Protein AF-A0A0B1RYS9-F1 (afdb_monomer)

Secondary structure (DSSP, 8-state):
--------------TT-GGGGGGGGPPBPTTSSSB-HHHHHHHHHHTTTTT-HHHHHHHHHHTT-HHHHT-TTTS-HHHHHHHHHHHTTSHHHHHHHHHHHS-GGGGB-TTT-PBPHHH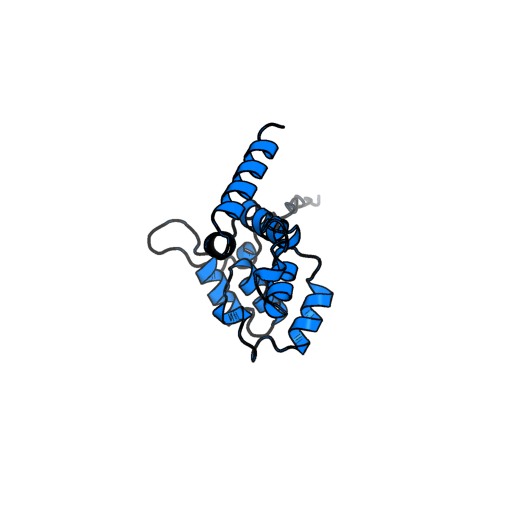HHHHHHHHHHT-HHHHHHHHHHS-HHHHHHHHHHHHHHHT-

Mean predicted aligned error: 11.25 Å

Solvent-accessible surface area (backbone atoms only — not comparable to full-atom values): 9436 Å² total; per-residue (Å²): 136,84,81,80,74,81,77,75,76,76,69,83,71,62,86,61,51,69,66,67,78,42,67,92,60,62,38,64,40,97,87,47,104,43,72,32,65,63,63,19,49,53,49,40,37,66,59,82,28,59,90,35,66,68,60,33,50,53,51,28,56,52,49,49,36,55,84,62,67,69,29,56,86,82,48,30,74,68,53,47,55,53,43,47,78,75,39,46,90,38,46,55,50,33,42,51,54,50,44,77,74,54,54,79,65,78,39,32,41,90,88,77,59,39,68,32,71,59,48,50,46,25,48,52,49,23,61,76,48,66,27,59,50,33,39,50,58,50,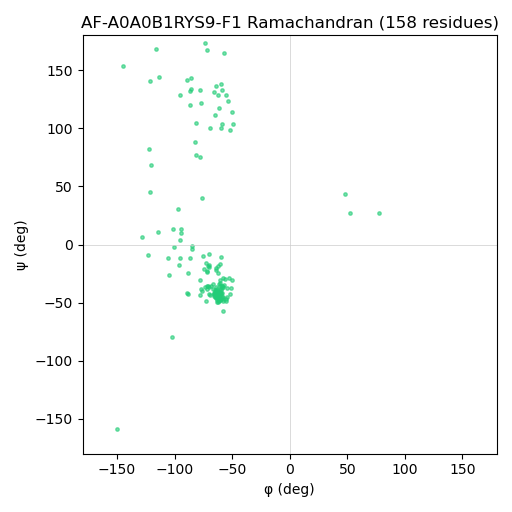56,75,70,49,53,71,72,37,52,52,50,54,54,52,54,50,57,63,62,74,76,110

pLDDT: mean 74.53, std 15.44, range [36.72, 92.31]

Radius of gyration: 18.58 Å; Cα contacts (8 Å, |Δi|>4): 133; chains: 1; bounding box: 45×48×60 Å

Organism: Oesophagostomum dentatum (NCBI:txid61180)

Nearest PDB structures (foldseek):
  6rp4-assembly1_A  TM=2.242E-01  e=7.292E+00  Legionella pneumophila

Sequence (160 aa):
MFVDEPKSKKRVMNRSEHLRTFYEHLLWKSLSTEIDDYASARQLIATDCSNWPQMQFQLACMYAMTDWIEDDIRFDKYRRITFKKRLSDHPVYDFWLTLLESNWEVFFDTETRVPNQKLLQCFQFAIRHGYFQLVEYIWDKIGDNAREYIGKQKLYTELK

Structure (mmCIF, N/CA/C/O backbone):
data_AF-A0A0B1RYS9-F1
#
_entry.id   AF-A0A0B1RYS9-F1
#
loop_
_atom_site.group_PDB
_atom_site.id
_atom_site.type_symbol
_atom_site.label_atom_id
_atom_site.label_alt_id
_atom_site.label_comp_id
_atom_site.label_asym_id
_atom_site.label_entity_id
_atom_site.label_seq_id
_atom_site.pdbx_PDB_ins_code
_atom_site.Cartn_x
_atom_site.Cartn_y
_atom_site.Cartn_z
_atom_site.occupancy
_atom_site.B_iso_or_equiv
_atom_site.auth_seq_id
_atom_site.auth_comp_id
_atom_site.auth_asym_id
_atom_site.auth_atom_id
_atom_site.pdbx_PDB_model_num
ATOM 1 N N . MET A 1 1 ? 4.578 37.933 -39.560 1.00 37.41 1 MET A N 1
ATOM 2 C CA . MET A 1 1 ? 3.400 37.354 -38.883 1.00 37.41 1 MET A CA 1
ATOM 3 C C . MET A 1 1 ? 3.865 36.077 -38.210 1.00 37.41 1 MET A C 1
ATOM 5 O O . MET A 1 1 ? 4.145 35.117 -38.913 1.00 37.41 1 MET A O 1
ATOM 9 N N . PHE A 1 2 ? 4.061 36.105 -36.893 1.00 40.78 2 PHE A N 1
ATOM 10 C CA . PHE A 1 2 ? 4.356 34.903 -36.114 1.00 40.78 2 PHE A CA 1
ATOM 11 C C . PHE A 1 2 ? 3.014 34.282 -35.734 1.00 40.78 2 PHE A C 1
ATOM 13 O O . PHE A 1 2 ? 2.171 34.958 -35.150 1.00 40.78 2 PHE A O 1
ATOM 20 N N . VAL A 1 3 ? 2.779 33.048 -36.169 1.00 46.31 3 VAL A N 1
ATOM 21 C CA . VAL A 1 3 ? 1.598 32.279 -35.778 1.00 46.31 3 VAL A CA 1
ATOM 22 C C . VAL A 1 3 ? 1.918 31.697 -34.407 1.00 46.31 3 VAL A C 1
ATOM 24 O O . VAL A 1 3 ? 2.746 30.797 -34.306 1.00 46.31 3 VAL A O 1
ATOM 27 N N . ASP A 1 4 ? 1.329 32.266 -33.357 1.00 42.22 4 ASP A N 1
ATOM 28 C CA . ASP A 1 4 ? 1.426 31.717 -32.006 1.00 42.22 4 ASP A CA 1
ATOM 29 C C . ASP A 1 4 ? 0.808 30.312 -31.993 1.00 42.22 4 ASP A C 1
ATOM 31 O O . ASP A 1 4 ? -0.384 30.136 -32.263 1.00 42.22 4 ASP A O 1
ATOM 35 N N . GLU A 1 5 ? 1.621 29.299 -31.687 1.00 48.28 5 GLU A N 1
ATOM 36 C CA . GLU A 1 5 ? 1.136 27.937 -31.478 1.00 48.28 5 GLU A CA 1
ATOM 37 C C . GLU A 1 5 ? 0.130 27.912 -30.316 1.00 48.28 5 GLU A C 1
ATOM 39 O O . GLU A 1 5 ? 0.351 28.546 -29.273 1.00 48.28 5 GLU A O 1
ATOM 44 N N . PRO A 1 6 ? -0.988 27.174 -30.442 1.00 45.09 6 PRO A N 1
ATOM 45 C CA . PRO A 1 6 ? -1.965 27.095 -29.375 1.00 45.09 6 PRO A CA 1
ATOM 46 C C . PRO A 1 6 ? -1.318 26.410 -28.173 1.00 45.09 6 PRO A C 1
ATOM 48 O O . PRO A 1 6 ? -1.038 25.212 -28.197 1.00 45.09 6 PRO A O 1
ATOM 51 N N . LYS A 1 7 ? -1.099 27.181 -27.100 1.00 45.44 7 LYS A N 1
ATOM 52 C CA . LYS A 1 7 ? -0.685 26.673 -25.788 1.00 45.44 7 LYS A CA 1
ATOM 53 C C . LYS A 1 7 ? -1.605 25.517 -25.411 1.00 45.44 7 LYS A C 1
ATOM 55 O O . LYS A 1 7 ? -2.756 25.730 -25.024 1.00 45.44 7 LYS A O 1
ATOM 60 N N . SER A 1 8 ? -1.086 24.297 -25.545 1.00 41.00 8 SER A N 1
ATOM 61 C CA . SER A 1 8 ? -1.730 23.082 -25.067 1.00 41.00 8 SER A CA 1
ATOM 62 C C . SER A 1 8 ? -2.126 23.336 -23.618 1.00 41.00 8 SER A C 1
ATOM 64 O O . SER A 1 8 ? -1.287 23.584 -22.746 1.00 41.00 8 SER A O 1
ATOM 66 N N . LYS A 1 9 ? -3.439 23.372 -23.371 1.00 43.59 9 LYS A N 1
ATOM 67 C CA . LYS A 1 9 ? -3.975 23.368 -22.017 1.00 43.59 9 LYS A CA 1
ATOM 68 C C . LYS A 1 9 ? -3.467 22.073 -21.399 1.00 43.59 9 LYS A C 1
ATOM 70 O O . LYS A 1 9 ? -4.031 21.016 -21.676 1.00 43.59 9 LYS A O 1
ATOM 75 N N . LYS A 1 10 ? -2.403 22.152 -20.590 1.00 42.22 10 LYS A N 1
ATOM 76 C CA . LYS A 1 10 ? -2.000 21.076 -19.683 1.00 42.22 10 LYS A CA 1
ATOM 77 C C . LYS A 1 10 ? -3.244 20.726 -18.880 1.00 42.22 10 LYS A C 1
ATOM 79 O O . LYS A 1 10 ? -3.610 21.447 -17.953 1.00 42.22 10 LYS A O 1
ATOM 84 N N . ARG A 1 11 ? -3.942 19.663 -19.289 1.00 44.34 11 ARG A N 1
ATOM 85 C CA . ARG A 1 11 ? -4.975 19.052 -18.464 1.00 44.34 11 ARG A CA 1
ATOM 86 C C . ARG A 1 11 ? -4.288 18.767 -17.141 1.00 44.34 11 ARG A C 1
ATOM 88 O O . ARG A 1 11 ? -3.232 18.138 -17.126 1.00 44.34 11 ARG A O 1
ATOM 95 N N . VAL A 1 12 ? -4.842 19.294 -16.057 1.00 43.25 12 VAL A N 1
ATOM 96 C CA . VAL A 1 12 ? -4.440 18.881 -14.717 1.00 43.25 12 VAL A CA 1
ATOM 97 C C . VAL A 1 12 ? -4.711 17.381 -14.680 1.00 43.25 12 VAL A C 1
ATOM 99 O O . VAL A 1 12 ? -5.864 16.959 -14.727 1.00 43.25 12 VAL A O 1
ATOM 102 N N . MET A 1 13 ? -3.640 16.595 -14.778 1.00 42.69 13 MET A N 1
ATOM 103 C CA . MET A 1 13 ? -3.707 15.145 -14.909 1.00 42.69 13 MET A CA 1
ATOM 104 C C . MET A 1 13 ? -4.442 14.582 -13.698 1.00 42.69 13 MET A C 1
ATOM 106 O O . MET A 1 13 ? -4.147 14.956 -12.558 1.00 42.69 13 MET A O 1
ATOM 110 N N . ASN A 1 14 ? -5.397 13.684 -13.933 1.00 45.28 14 ASN A N 1
ATOM 111 C CA . ASN A 1 14 ? -5.998 12.937 -12.840 1.00 45.28 14 ASN A CA 1
ATOM 112 C C . ASN A 1 14 ? -4.892 12.101 -12.184 1.00 45.28 14 ASN A C 1
ATOM 114 O O . ASN A 1 14 ? -4.167 11.385 -12.868 1.00 45.28 14 ASN A O 1
ATOM 118 N N . ARG A 1 15 ? -4.752 12.187 -10.855 1.00 47.56 15 ARG A N 1
ATOM 119 C CA . ARG A 1 15 ? -3.721 11.455 -10.091 1.00 47.56 15 ARG A CA 1
ATOM 120 C C . ARG A 1 15 ? -3.815 9.926 -10.236 1.00 47.56 15 ARG A C 1
ATOM 122 O O . ARG A 1 15 ? -2.897 9.237 -9.840 1.00 47.56 15 ARG A O 1
ATOM 129 N N . SER A 1 16 ? -4.884 9.388 -10.821 1.00 47.00 16 SER A N 1
ATOM 130 C CA . SER A 1 16 ? -4.988 7.968 -11.187 1.00 47.00 16 SER A CA 1
ATOM 131 C C . SER A 1 16 ? -4.176 7.587 -12.435 1.00 47.00 16 SER A C 1
ATOM 133 O O . SER A 1 16 ? -4.016 6.411 -12.725 1.00 47.00 16 SER A O 1
ATOM 135 N N . GLU A 1 17 ? -3.628 8.549 -13.181 1.00 53.50 17 GLU A N 1
ATOM 136 C CA . GLU A 1 17 ? -2.977 8.314 -14.477 1.00 53.50 17 GLU A CA 1
ATOM 137 C C . GLU A 1 17 ? -1.443 8.202 -14.386 1.00 53.50 17 GLU A C 1
ATOM 139 O O . GLU A 1 17 ? -0.733 8.548 -15.328 1.00 53.50 17 GLU A O 1
ATOM 144 N N . HIS A 1 18 ? -0.896 7.716 -13.266 1.00 56.59 18 HIS A N 1
ATOM 145 C CA . HIS A 1 18 ? 0.560 7.580 -13.095 1.00 56.59 18 HIS A CA 1
ATOM 146 C C . HIS A 1 18 ? 1.203 6.667 -14.157 1.00 56.59 18 HIS A C 1
ATOM 148 O O . HIS A 1 18 ? 2.282 6.987 -14.662 1.00 56.59 18 HIS A O 1
ATOM 154 N N . LEU A 1 19 ? 0.504 5.605 -14.573 1.00 55.59 19 LEU A N 1
ATOM 155 C CA . LEU A 1 19 ? 0.948 4.689 -15.628 1.00 55.59 19 LEU A CA 1
ATOM 156 C C . LEU A 1 19 ? 0.903 5.295 -17.039 1.00 55.59 19 LEU A C 1
ATOM 158 O O . LEU A 1 19 ? 1.683 4.896 -17.898 1.00 55.59 19 LEU A O 1
ATOM 162 N N . ARG A 1 20 ? 0.078 6.323 -17.286 1.00 57.22 20 ARG A N 1
ATOM 163 C CA . ARG A 1 20 ? 0.033 7.014 -18.592 1.00 57.22 20 ARG A CA 1
ATOM 164 C C . ARG A 1 20 ? 1.279 7.853 -18.877 1.00 57.22 20 ARG A C 1
ATOM 166 O O . ARG A 1 20 ? 1.451 8.326 -19.992 1.00 57.22 20 ARG A O 1
ATOM 173 N N . THR A 1 21 ? 2.171 8.024 -17.905 1.00 57.88 21 THR A N 1
ATOM 174 C CA . THR A 1 21 ? 3.507 8.587 -18.165 1.00 57.88 21 THR A CA 1
ATOM 175 C C . THR A 1 21 ? 4.390 7.602 -18.947 1.00 57.88 21 THR A C 1
ATOM 177 O O . THR A 1 21 ? 5.350 8.023 -19.581 1.00 57.88 21 THR A O 1
ATOM 180 N N . PHE A 1 22 ? 4.038 6.311 -18.953 1.00 59.06 22 PHE A N 1
ATOM 181 C CA . PHE A 1 22 ? 4.806 5.223 -19.557 1.00 59.06 22 PHE A CA 1
ATOM 182 C C . PHE A 1 22 ? 4.004 4.480 -20.635 1.00 59.06 22 PHE A C 1
ATOM 184 O O . PHE A 1 22 ? 3.995 3.252 -20.657 1.00 59.06 22 PHE A O 1
ATOM 191 N N . TYR A 1 23 ? 3.317 5.205 -21.528 1.00 59.66 23 TYR A N 1
ATOM 192 C CA . TYR A 1 23 ? 2.484 4.601 -22.585 1.00 59.66 23 TYR A CA 1
ATOM 193 C C . TYR A 1 23 ? 3.196 3.510 -23.404 1.00 59.66 23 TYR A C 1
ATOM 195 O O . TYR A 1 23 ? 2.541 2.572 -23.846 1.00 59.66 23 TYR A O 1
ATOM 203 N N . GLU A 1 24 ? 4.516 3.610 -23.577 1.00 57.19 24 GLU A N 1
ATOM 204 C CA . GLU A 1 24 ? 5.332 2.648 -24.331 1.00 57.19 24 GLU A CA 1
ATOM 205 C C . GLU A 1 24 ? 5.492 1.285 -23.631 1.00 57.19 24 GLU A C 1
ATOM 207 O O . GLU A 1 24 ? 5.803 0.294 -24.286 1.00 57.19 24 GLU A O 1
ATOM 212 N N . HIS A 1 25 ? 5.223 1.213 -22.324 1.00 59.75 25 HIS A N 1
ATOM 213 C CA . HIS A 1 25 ? 5.414 0.019 -21.491 1.00 59.75 25 HIS A CA 1
ATOM 214 C C . HIS A 1 25 ? 4.098 -0.565 -20.956 1.00 59.75 25 HIS A C 1
ATOM 216 O O . HIS A 1 25 ? 4.113 -1.422 -20.071 1.00 59.75 25 HIS A O 1
ATOM 222 N N . LEU A 1 26 ? 2.953 -0.095 -21.463 1.00 63.91 26 LEU A N 1
ATOM 223 C CA . LEU A 1 26 ? 1.644 -0.598 -21.052 1.00 63.91 26 LEU A CA 1
ATOM 224 C C . LEU A 1 26 ? 1.362 -1.948 -21.711 1.00 63.91 26 LEU A C 1
ATOM 226 O O . LEU A 1 26 ? 1.334 -2.076 -22.937 1.00 63.91 26 LEU A O 1
ATOM 230 N N . LEU A 1 27 ? 1.127 -2.953 -20.875 1.00 64.88 27 LEU A N 1
ATOM 231 C CA . LEU A 1 27 ? 0.725 -4.285 -21.290 1.00 64.88 27 LEU A CA 1
ATOM 232 C C . LEU A 1 27 ? -0.791 -4.345 -21.443 1.00 64.88 27 LEU A C 1
ATOM 234 O O . LEU A 1 27 ? -1.544 -3.921 -20.569 1.00 64.88 27 LEU A O 1
ATOM 238 N N . TRP A 1 28 ? -1.242 -4.902 -22.560 1.00 63.84 28 TRP A N 1
ATOM 239 C CA . TRP A 1 28 ? -2.654 -5.161 -22.813 1.00 63.84 28 TRP A CA 1
ATOM 240 C C . TRP A 1 28 ? -3.032 -6.539 -22.285 1.00 63.84 28 TRP A C 1
ATOM 242 O O . TRP A 1 28 ? -2.264 -7.496 -22.431 1.00 63.84 28 TRP A O 1
ATOM 252 N N . LYS A 1 29 ? -4.230 -6.665 -21.713 1.00 66.38 29 LYS A N 1
ATOM 253 C CA . LYS A 1 29 ? -4.785 -7.981 -21.392 1.00 66.38 29 LYS A CA 1
ATOM 254 C C . LYS A 1 29 ? -5.006 -8.757 -22.692 1.00 66.38 29 LYS A C 1
ATOM 256 O O . LYS A 1 29 ? -5.529 -8.235 -23.670 1.00 66.38 29 LYS A O 1
ATOM 261 N N . SER A 1 30 ? -4.645 -10.036 -22.697 1.00 56.84 30 SER A N 1
ATOM 262 C CA . SER A 1 30 ? -4.658 -10.888 -23.896 1.00 56.84 30 SER A CA 1
ATOM 263 C C . SER A 1 30 ? -6.041 -11.091 -24.532 1.00 56.84 30 SER A C 1
ATOM 265 O O . SER A 1 30 ? -6.120 -11.488 -25.691 1.00 56.84 30 SER A O 1
ATOM 267 N N . LEU A 1 31 ? -7.125 -10.826 -23.794 1.00 62.31 31 LEU A N 1
ATOM 268 C CA . LEU A 1 31 ? -8.510 -11.086 -24.208 1.00 62.31 31 LEU A CA 1
ATOM 269 C C . LEU A 1 31 ? -9.439 -9.869 -24.071 1.00 62.31 31 LEU A C 1
ATOM 271 O O . LEU A 1 31 ? -10.646 -10.001 -24.268 1.00 62.31 31 LEU A O 1
ATOM 275 N N . SER A 1 32 ? -8.915 -8.687 -23.740 1.00 57.12 32 SER A N 1
ATOM 276 C CA . SER A 1 32 ? -9.721 -7.469 -23.641 1.00 57.12 32 SER A CA 1
ATOM 277 C C . SER A 1 32 ? -8.945 -6.241 -24.104 1.00 57.12 32 SER A C 1
ATOM 279 O O . SER A 1 32 ? -7.724 -6.174 -24.009 1.00 57.12 32 SER A O 1
ATOM 281 N N . THR A 1 33 ? -9.660 -5.222 -24.581 1.00 60.28 33 THR A N 1
ATOM 282 C CA . THR A 1 33 ? -9.103 -3.884 -24.844 1.00 60.28 33 THR A CA 1
ATOM 283 C C . THR A 1 33 ? -8.903 -3.106 -23.539 1.00 60.28 33 THR A C 1
ATOM 285 O O . THR A 1 33 ? -9.219 -1.920 -23.457 1.00 60.28 33 THR A O 1
ATOM 288 N N . GLU A 1 34 ? -8.445 -3.788 -22.492 1.00 66.19 34 GLU A N 1
ATOM 289 C CA . GLU A 1 34 ? -8.102 -3.200 -21.205 1.00 66.19 34 GLU A CA 1
ATOM 290 C C . GLU A 1 34 ? -6.600 -3.321 -20.981 1.00 66.19 34 GLU A C 1
ATOM 292 O O . GLU A 1 34 ? -5.964 -4.311 -21.353 1.00 66.19 34 GLU A O 1
ATOM 297 N N . ILE A 1 35 ? -6.043 -2.302 -20.342 1.00 68.25 35 ILE A N 1
ATOM 298 C CA . ILE A 1 35 ? -4.649 -2.292 -19.925 1.00 68.25 35 ILE A CA 1
ATOM 299 C C . ILE A 1 35 ? -4.544 -3.144 -18.660 1.00 68.25 35 ILE A C 1
ATOM 301 O O . ILE A 1 35 ? -5.362 -3.033 -17.744 1.00 68.25 35 ILE A O 1
ATOM 305 N N . ASP A 1 36 ? -3.556 -4.029 -18.618 1.00 73.38 36 ASP A N 1
ATOM 306 C CA . ASP A 1 36 ? -3.190 -4.731 -17.398 1.00 73.38 36 ASP A CA 1
ATOM 307 C C . ASP A 1 36 ? -2.285 -3.819 -16.569 1.00 73.38 36 ASP A C 1
ATOM 309 O O . ASP A 1 36 ? -1.057 -3.825 -16.702 1.00 73.38 36 ASP A O 1
ATOM 313 N N . ASP A 1 37 ? -2.907 -2.988 -15.736 1.00 73.06 37 ASP A N 1
ATOM 314 C CA . ASP A 1 37 ? -2.193 -2.021 -14.904 1.00 73.06 37 ASP A CA 1
ATOM 315 C C . ASP A 1 37 ? -1.212 -2.701 -13.932 1.00 73.06 37 ASP A C 1
ATOM 317 O O . ASP A 1 37 ? -0.133 -2.170 -13.668 1.00 73.06 37 ASP A O 1
ATOM 321 N N . TYR A 1 38 ? -1.538 -3.903 -13.442 1.00 75.56 38 TYR A N 1
ATOM 322 C CA . TYR A 1 38 ? -0.681 -4.651 -12.522 1.00 75.56 38 TYR A CA 1
ATOM 323 C C . TYR A 1 38 ? 0.548 -5.217 -13.235 1.00 75.56 38 TYR A C 1
ATOM 325 O O . TYR A 1 38 ? 1.676 -5.030 -12.766 1.00 75.56 38 TYR A O 1
ATOM 333 N N . ALA A 1 39 ? 0.357 -5.876 -14.382 1.00 76.88 39 ALA A N 1
ATOM 334 C CA . ALA A 1 39 ? 1.468 -6.406 -15.167 1.00 76.88 39 ALA A CA 1
ATOM 335 C C . ALA A 1 39 ? 2.369 -5.274 -15.686 1.00 76.88 39 ALA A C 1
ATOM 337 O O . ALA A 1 39 ? 3.596 -5.380 -15.607 1.00 76.88 39 ALA A O 1
ATOM 338 N N . SER A 1 40 ? 1.768 -4.163 -16.124 1.00 78.50 40 SER A N 1
ATOM 339 C CA . SER A 1 40 ? 2.489 -2.961 -16.559 1.00 78.50 40 SER A CA 1
ATOM 340 C C . SER A 1 40 ? 3.319 -2.369 -15.421 1.00 78.50 40 SER A C 1
ATOM 342 O O . SER A 1 40 ? 4.516 -2.129 -15.580 1.00 78.50 40 SER A O 1
ATOM 344 N N . ALA A 1 41 ? 2.726 -2.192 -14.235 1.00 79.62 41 ALA A N 1
ATOM 345 C CA . ALA A 1 41 ? 3.449 -1.709 -13.063 1.00 79.62 41 ALA A CA 1
ATOM 346 C C . ALA A 1 41 ? 4.599 -2.650 -12.680 1.00 79.62 41 ALA A C 1
ATOM 348 O O . ALA A 1 41 ? 5.701 -2.189 -12.391 1.00 79.62 41 ALA A O 1
ATOM 349 N N . ARG A 1 42 ? 4.389 -3.970 -12.739 1.00 82.12 42 ARG A N 1
ATOM 350 C CA . ARG A 1 42 ? 5.422 -4.960 -12.408 1.00 82.12 42 ARG A CA 1
ATOM 351 C C . ARG A 1 42 ? 6.592 -4.900 -13.390 1.00 82.12 42 ARG A C 1
ATOM 353 O O . ARG A 1 42 ? 7.746 -4.952 -12.961 1.00 82.12 42 ARG A O 1
ATOM 360 N N . GLN A 1 43 ? 6.311 -4.752 -14.684 1.00 81.75 43 GLN A N 1
ATOM 361 C CA . GLN A 1 43 ? 7.342 -4.573 -15.705 1.00 81.75 43 GLN A CA 1
ATOM 362 C C . GLN A 1 43 ? 8.113 -3.266 -15.494 1.00 81.75 43 GLN A C 1
ATOM 364 O O . GLN A 1 43 ? 9.343 -3.289 -15.502 1.00 81.75 43 GLN A O 1
ATOM 369 N N . LEU A 1 44 ? 7.420 -2.153 -15.238 1.00 80.12 44 LEU A N 1
ATOM 370 C CA . LEU A 1 44 ? 8.039 -0.846 -14.990 1.00 80.12 44 LEU A CA 1
ATOM 371 C C . LEU A 1 44 ? 8.947 -0.846 -13.761 1.00 80.12 44 LEU A C 1
ATOM 373 O O . LEU A 1 44 ? 10.052 -0.306 -13.803 1.00 80.12 44 LEU A O 1
ATOM 377 N N . ILE A 1 45 ? 8.513 -1.485 -12.674 1.00 80.62 45 ILE A N 1
ATOM 378 C CA . ILE A 1 45 ? 9.323 -1.644 -11.462 1.00 80.62 45 ILE A CA 1
ATOM 379 C C . ILE A 1 45 ? 10.623 -2.409 -11.776 1.00 80.62 45 ILE A C 1
ATOM 381 O O . ILE A 1 45 ? 11.691 -2.040 -11.274 1.00 80.62 45 ILE A O 1
ATOM 385 N N . ALA A 1 46 ? 10.535 -3.459 -12.599 1.00 77.69 46 ALA A N 1
ATOM 386 C CA . ALA A 1 46 ? 11.656 -4.335 -12.932 1.00 77.69 46 ALA A CA 1
ATOM 387 C C . ALA A 1 46 ? 12.628 -3.746 -13.972 1.00 77.69 46 ALA A C 1
ATOM 389 O O . ALA A 1 46 ? 13.816 -4.057 -13.926 1.00 77.69 46 ALA A O 1
ATOM 390 N N . THR A 1 47 ? 12.140 -2.916 -14.894 1.00 78.31 47 THR A N 1
ATOM 391 C CA . THR A 1 47 ? 12.918 -2.369 -16.018 1.00 78.31 47 THR A CA 1
ATOM 392 C C . THR A 1 47 ? 13.330 -0.921 -15.744 1.00 78.31 47 THR A C 1
ATOM 394 O O . THR A 1 47 ? 14.446 -0.668 -15.279 1.00 78.31 47 THR A O 1
ATOM 397 N N . ASP A 1 48 ? 12.406 0.015 -15.945 1.00 72.62 48 ASP A N 1
ATOM 398 C CA . ASP A 1 48 ? 12.655 1.460 -15.926 1.00 72.62 48 ASP A CA 1
ATOM 399 C C . ASP A 1 48 ? 12.964 2.009 -14.531 1.00 72.62 48 ASP A C 1
ATOM 401 O O . ASP A 1 48 ? 13.806 2.890 -14.359 1.00 72.62 48 ASP A O 1
ATOM 405 N N . CYS A 1 49 ? 12.301 1.476 -13.505 1.00 71.56 49 CYS A N 1
ATOM 406 C CA . CYS A 1 49 ? 12.451 1.947 -12.130 1.00 71.56 49 CYS A CA 1
ATOM 407 C C . CYS A 1 49 ? 13.494 1.149 -11.336 1.00 71.56 49 CYS A C 1
ATOM 409 O O . CYS A 1 49 ? 13.597 1.344 -10.126 1.00 71.56 49 CYS A O 1
ATOM 411 N N . SER A 1 50 ? 14.280 0.280 -11.985 1.00 74.12 50 SER A N 1
ATOM 412 C CA . SER A 1 50 ? 15.292 -0.580 -11.343 1.00 74.12 50 SER A CA 1
ATOM 413 C C . SER A 1 50 ? 16.248 0.192 -10.421 1.00 74.12 50 SER A C 1
ATOM 415 O O . SER A 1 50 ? 16.563 -0.272 -9.325 1.00 74.12 50 SER A O 1
ATOM 417 N N . ASN A 1 51 ? 16.623 1.412 -10.818 1.00 78.56 51 ASN A N 1
ATOM 418 C CA . ASN A 1 51 ? 17.529 2.296 -10.079 1.00 78.56 51 ASN A CA 1
ATOM 419 C C . ASN A 1 51 ? 16.819 3.331 -9.185 1.00 78.56 51 ASN A C 1
ATOM 421 O O . ASN A 1 51 ? 17.489 4.165 -8.572 1.00 78.56 51 ASN A O 1
ATOM 425 N N . TRP A 1 52 ? 15.483 3.305 -9.087 1.00 83.00 52 TRP A N 1
ATOM 426 C CA . TRP A 1 52 ? 14.705 4.281 -8.315 1.00 83.00 52 TRP A CA 1
ATOM 427 C C . TRP A 1 52 ? 13.835 3.614 -7.233 1.00 83.00 52 TRP A C 1
ATOM 429 O O . TRP A 1 52 ? 12.621 3.466 -7.400 1.00 83.00 52 TRP A O 1
ATOM 439 N N . PRO A 1 53 ? 14.414 3.295 -6.056 1.00 81.31 53 PRO A N 1
ATOM 440 C CA . PRO A 1 53 ? 13.723 2.563 -4.990 1.00 81.31 53 PRO A CA 1
ATOM 441 C C . PRO A 1 53 ? 12.429 3.221 -4.499 1.00 81.31 53 PRO A C 1
ATOM 443 O O . PRO A 1 53 ? 11.471 2.538 -4.157 1.00 81.31 53 PRO A O 1
ATOM 446 N N . GLN A 1 54 ? 12.376 4.556 -4.473 1.00 84.25 54 GLN A N 1
ATOM 447 C CA . GLN A 1 54 ? 11.170 5.279 -4.067 1.00 84.25 54 GLN A CA 1
ATOM 448 C C . GLN A 1 54 ? 10.007 5.021 -5.033 1.00 84.25 54 GLN A C 1
ATOM 450 O O . GLN A 1 54 ? 8.895 4.763 -4.586 1.00 84.25 54 GLN A O 1
ATOM 455 N N . MET A 1 55 ? 10.258 5.055 -6.343 1.00 83.00 55 MET A N 1
ATOM 456 C CA . MET A 1 55 ? 9.216 4.834 -7.344 1.00 83.00 55 MET A CA 1
ATOM 457 C C . MET A 1 55 ? 8.763 3.371 -7.374 1.00 83.00 55 MET A C 1
ATOM 459 O O . MET A 1 55 ? 7.568 3.108 -7.490 1.00 83.00 55 MET A O 1
ATOM 463 N N . GLN A 1 56 ? 9.694 2.433 -7.160 1.00 85.50 56 GLN A N 1
ATOM 464 C CA . GLN A 1 56 ? 9.370 1.017 -6.964 1.00 85.50 56 GLN A CA 1
ATOM 465 C C . GLN A 1 56 ? 8.418 0.819 -5.783 1.00 85.50 56 GLN A C 1
ATOM 467 O O . GLN A 1 56 ? 7.393 0.162 -5.932 1.00 85.50 56 GLN A O 1
ATOM 472 N N . PHE A 1 57 ? 8.724 1.432 -4.635 1.00 86.31 57 PHE A N 1
ATOM 473 C CA . PHE A 1 57 ? 7.875 1.358 -3.448 1.00 86.31 57 PHE A CA 1
ATOM 474 C C . PHE A 1 57 ? 6.487 1.949 -3.709 1.00 86.31 57 PHE A C 1
ATOM 476 O O . PHE A 1 57 ? 5.476 1.326 -3.404 1.00 86.31 57 PHE A O 1
ATOM 483 N N . GLN A 1 58 ? 6.425 3.130 -4.327 1.00 87.44 58 GLN A N 1
ATOM 484 C CA . GLN A 1 58 ? 5.162 3.803 -4.623 1.00 87.44 58 GLN A CA 1
ATOM 485 C C . GLN A 1 58 ? 4.259 2.969 -5.541 1.00 87.44 58 GLN A C 1
ATOM 487 O O . GLN A 1 58 ? 3.079 2.796 -5.238 1.00 87.44 58 GLN A O 1
ATOM 492 N N . LEU A 1 59 ? 4.807 2.416 -6.626 1.00 85.56 59 LEU A N 1
ATOM 493 C CA . LEU A 1 59 ? 4.056 1.550 -7.538 1.00 85.56 59 LEU A CA 1
ATOM 494 C C . LEU A 1 59 ? 3.635 0.248 -6.851 1.00 85.56 59 LEU A C 1
ATOM 496 O O . LEU A 1 59 ? 2.471 -0.137 -6.949 1.00 85.56 59 LEU A O 1
ATOM 500 N N . ALA A 1 60 ? 4.539 -0.385 -6.099 1.00 88.06 60 ALA A N 1
ATOM 501 C CA . ALA A 1 60 ? 4.223 -1.600 -5.359 1.00 88.06 60 ALA A CA 1
ATOM 502 C C . ALA A 1 60 ? 3.055 -1.370 -4.384 1.00 88.06 60 ALA A C 1
ATOM 504 O O . ALA A 1 60 ? 2.103 -2.147 -4.381 1.00 88.06 60 ALA A O 1
ATOM 505 N N . CYS A 1 61 ? 3.069 -0.262 -3.637 1.00 89.25 61 CYS A N 1
ATOM 506 C CA . CYS A 1 61 ? 1.995 0.131 -2.724 1.00 89.25 61 CYS A CA 1
ATOM 507 C C . CYS A 1 61 ? 0.647 0.370 -3.423 1.00 89.25 61 CYS A C 1
ATOM 509 O O . CYS A 1 61 ? -0.389 -0.065 -2.921 1.00 89.25 61 CYS A O 1
ATOM 511 N N . MET A 1 62 ? 0.637 1.063 -4.564 1.00 86.94 62 MET A N 1
ATOM 512 C CA . MET A 1 62 ? -0.603 1.367 -5.294 1.00 86.94 62 MET A CA 1
ATOM 513 C C . MET A 1 62 ? -1.269 0.110 -5.863 1.00 86.94 62 MET A C 1
ATOM 515 O O . MET A 1 62 ? -2.493 0.026 -5.886 1.00 86.94 62 MET A O 1
ATOM 519 N N . TYR A 1 63 ? -0.470 -0.874 -6.278 1.00 86.88 63 TYR A N 1
ATOM 520 C CA . TYR A 1 63 ? -0.944 -2.133 -6.861 1.00 86.88 63 TYR A CA 1
ATOM 521 C C . TYR A 1 63 ? -0.918 -3.314 -5.882 1.00 86.88 63 TYR A C 1
ATOM 523 O O . TYR A 1 63 ? -1.041 -4.459 -6.310 1.00 86.88 63 TYR A O 1
ATOM 531 N N . ALA A 1 64 ? -0.748 -3.041 -4.584 1.00 87.88 64 ALA A N 1
ATOM 532 C CA . ALA A 1 64 ? -0.706 -4.037 -3.512 1.00 87.88 64 ALA A CA 1
ATOM 533 C C . ALA A 1 64 ? 0.224 -5.235 -3.791 1.00 87.88 64 ALA A C 1
ATOM 535 O O . ALA A 1 64 ? -0.114 -6.387 -3.528 1.00 87.88 64 ALA A O 1
ATOM 536 N N . MET A 1 65 ? 1.420 -4.969 -4.321 1.00 87.12 65 MET A N 1
ATOM 537 C CA . MET A 1 65 ? 2.431 -5.994 -4.596 1.00 87.12 65 MET A CA 1
ATOM 538 C C . MET A 1 65 ? 3.155 -6.403 -3.305 1.00 87.12 65 MET A C 1
ATOM 540 O O . MET A 1 65 ? 4.297 -6.004 -3.081 1.00 87.12 65 MET A O 1
ATOM 544 N N . THR A 1 66 ? 2.496 -7.190 -2.454 1.00 85.44 66 THR A N 1
ATOM 545 C CA . THR A 1 66 ? 3.018 -7.625 -1.142 1.00 85.44 66 THR A CA 1
ATOM 546 C C . THR A 1 66 ? 4.408 -8.245 -1.233 1.00 85.44 66 THR A C 1
ATOM 548 O O . THR A 1 66 ? 5.287 -7.846 -0.477 1.00 85.44 66 THR A O 1
ATOM 551 N N . ASP A 1 67 ? 4.647 -9.098 -2.235 1.00 84.50 67 ASP A N 1
ATOM 552 C CA . ASP A 1 67 ? 5.945 -9.753 -2.469 1.00 84.50 67 ASP A CA 1
ATOM 553 C C . ASP A 1 67 ? 7.104 -8.756 -2.628 1.00 84.50 67 ASP A C 1
ATOM 555 O O . ASP A 1 67 ? 8.252 -9.067 -2.328 1.00 84.50 67 ASP A O 1
ATOM 559 N N . TRP A 1 68 ? 6.811 -7.553 -3.131 1.00 83.75 68 TRP A N 1
ATOM 560 C CA . TRP A 1 68 ? 7.790 -6.480 -3.277 1.00 83.75 68 TRP A CA 1
ATOM 561 C C . TRP A 1 68 ? 7.872 -5.607 -2.032 1.00 83.75 68 TRP A C 1
ATOM 563 O O . TRP A 1 68 ? 8.967 -5.212 -1.643 1.00 83.75 68 TRP A O 1
ATOM 573 N N . ILE A 1 69 ? 6.729 -5.272 -1.430 1.00 85.25 69 ILE A N 1
ATOM 574 C CA . ILE A 1 69 ? 6.639 -4.359 -0.281 1.00 85.25 69 ILE A CA 1
ATOM 575 C C . ILE A 1 69 ? 7.294 -4.974 0.966 1.00 85.25 69 ILE A C 1
ATOM 577 O O . ILE A 1 69 ? 7.956 -4.261 1.722 1.00 85.25 69 ILE A O 1
ATOM 581 N N . GLU A 1 70 ? 7.132 -6.284 1.160 1.00 83.50 70 GLU A N 1
ATOM 582 C CA . GLU A 1 70 ? 7.638 -7.037 2.316 1.00 83.50 70 GLU A CA 1
ATOM 583 C C . GLU A 1 70 ? 9.100 -7.495 2.151 1.00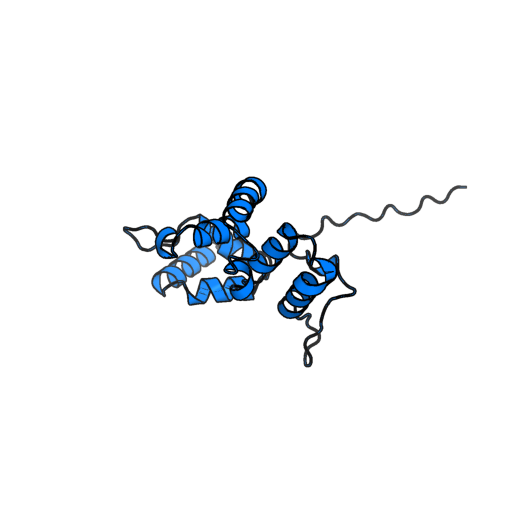 83.50 70 GLU A C 1
ATOM 585 O O . GLU A 1 70 ? 9.687 -8.034 3.086 1.00 83.50 70 GLU A O 1
ATOM 590 N N . ASP A 1 71 ? 9.726 -7.249 0.994 1.00 84.12 71 ASP A N 1
ATOM 591 C CA . ASP A 1 71 ? 11.131 -7.588 0.751 1.00 84.12 71 ASP A CA 1
ATOM 592 C C . ASP A 1 71 ? 12.061 -6.683 1.585 1.00 84.12 71 ASP A C 1
ATOM 594 O O . ASP A 1 71 ? 12.355 -5.533 1.233 1.00 84.12 71 ASP A O 1
ATOM 598 N N . ASP A 1 72 ? 12.546 -7.221 2.706 1.00 77.56 72 ASP A N 1
ATOM 599 C CA . ASP A 1 72 ? 13.466 -6.550 3.632 1.00 77.56 72 ASP A CA 1
ATOM 600 C C . ASP A 1 72 ? 14.834 -6.221 3.006 1.00 77.56 72 ASP A C 1
ATOM 602 O O . ASP A 1 72 ? 15.522 -5.311 3.480 1.00 77.56 72 ASP A O 1
ATOM 606 N N . ILE A 1 73 ? 15.235 -6.910 1.928 1.00 78.81 73 ILE A N 1
ATOM 607 C CA . ILE A 1 73 ? 16.485 -6.626 1.206 1.00 78.81 73 ILE A CA 1
ATOM 608 C C . ILE A 1 73 ? 16.305 -5.370 0.345 1.00 78.81 73 ILE A C 1
ATOM 610 O O . ILE A 1 73 ? 17.199 -4.519 0.267 1.00 78.81 73 ILE A O 1
ATOM 614 N N . ARG A 1 74 ? 15.141 -5.218 -0.298 1.00 76.50 74 ARG A N 1
ATOM 615 C CA . ARG A 1 74 ? 14.830 -4.049 -1.142 1.00 76.50 74 ARG A CA 1
ATOM 616 C C . ARG A 1 74 ? 14.446 -2.827 -0.322 1.00 76.50 74 ARG A C 1
ATOM 618 O O . ARG A 1 74 ? 14.906 -1.716 -0.619 1.00 76.50 74 ARG A O 1
ATOM 625 N N . PHE A 1 75 ? 13.624 -3.018 0.701 1.00 81.75 75 PHE A N 1
ATOM 626 C CA . PHE A 1 75 ? 13.079 -1.954 1.536 1.00 81.75 75 PHE A CA 1
ATOM 627 C C . PHE A 1 75 ? 13.484 -2.155 2.989 1.00 81.75 75 PHE A C 1
ATOM 629 O O . PHE A 1 75 ? 12.646 -2.411 3.852 1.00 81.75 75 PHE A O 1
ATOM 636 N N . ASP A 1 76 ? 14.782 -1.990 3.248 1.00 82.38 76 ASP A N 1
ATOM 637 C CA 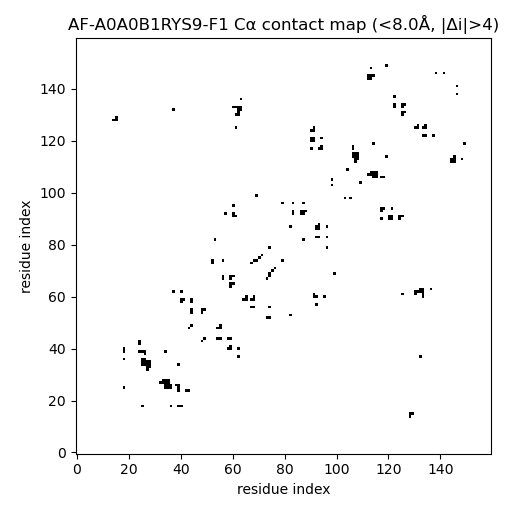. ASP A 1 76 ? 15.339 -2.052 4.594 1.00 82.38 76 ASP A CA 1
ATOM 638 C C . ASP A 1 76 ? 14.693 -1.031 5.553 1.00 82.38 76 ASP A C 1
ATOM 640 O O . ASP A 1 76 ? 14.033 -0.053 5.172 1.00 82.38 76 ASP A O 1
ATOM 644 N N . LYS A 1 77 ? 14.920 -1.238 6.851 1.00 81.75 77 LYS A N 1
ATOM 645 C CA . LYS A 1 77 ? 14.384 -0.376 7.912 1.00 81.75 77 LYS A CA 1
ATOM 646 C C . LYS A 1 77 ? 14.737 1.106 7.710 1.00 81.75 77 LYS A C 1
ATOM 648 O O . LYS A 1 77 ? 13.909 1.976 7.976 1.00 81.75 77 LYS A O 1
ATOM 653 N N . TYR A 1 78 ? 15.941 1.416 7.226 1.00 82.88 78 TYR A N 1
ATOM 654 C CA . TYR A 1 78 ? 16.389 2.797 7.014 1.00 82.88 78 TYR A CA 1
ATOM 655 C C . TYR A 1 78 ? 15.683 3.470 5.828 1.00 82.88 78 TYR A C 1
ATOM 657 O O . TYR A 1 78 ? 15.300 4.647 5.915 1.00 82.88 78 TYR A O 1
ATOM 665 N N . ARG A 1 79 ? 15.440 2.734 4.741 1.00 83.06 79 ARG A N 1
ATOM 666 C CA . ARG A 1 79 ? 14.646 3.185 3.593 1.00 83.06 79 ARG A CA 1
ATOM 667 C C . ARG A 1 79 ? 13.198 3.400 3.996 1.00 83.06 79 ARG A C 1
ATOM 669 O O . ARG A 1 79 ? 12.662 4.453 3.664 1.00 83.06 79 ARG A O 1
ATOM 676 N N . ARG A 1 80 ? 12.599 2.504 4.790 1.00 84.44 80 ARG A N 1
ATOM 677 C CA . ARG A 1 80 ? 11.229 2.679 5.315 1.00 84.44 80 ARG A CA 1
ATOM 678 C C . ARG A 1 80 ? 11.089 3.951 6.152 1.00 84.44 80 ARG A C 1
ATOM 680 O O . ARG A 1 80 ? 10.179 4.736 5.904 1.00 84.44 80 ARG A O 1
ATOM 687 N N . ILE A 1 81 ? 12.033 4.230 7.057 1.00 84.62 81 ILE A N 1
ATOM 688 C CA . ILE A 1 81 ? 12.054 5.488 7.832 1.00 84.62 81 ILE A CA 1
ATOM 689 C C . ILE A 1 81 ? 12.150 6.706 6.899 1.00 84.62 81 ILE A C 1
ATOM 691 O O . ILE A 1 81 ? 11.469 7.715 7.100 1.00 84.62 81 ILE A O 1
ATOM 695 N N . THR A 1 82 ? 12.992 6.621 5.867 1.00 86.19 82 THR A N 1
ATOM 696 C CA . THR A 1 82 ? 13.156 7.697 4.877 1.00 86.19 82 THR A CA 1
ATOM 697 C C . THR A 1 82 ? 11.880 7.921 4.068 1.00 86.19 82 THR A C 1
ATOM 699 O O . THR A 1 82 ? 11.468 9.066 3.871 1.00 86.19 82 THR A O 1
ATOM 702 N N . PHE A 1 83 ? 11.230 6.844 3.631 1.00 87.31 83 PHE A N 1
ATOM 703 C CA . PHE A 1 83 ? 9.961 6.892 2.916 1.00 87.31 83 PHE A CA 1
ATOM 704 C C . PHE A 1 83 ? 8.853 7.437 3.795 1.00 87.31 83 PHE A C 1
ATOM 706 O O . PHE A 1 83 ? 8.131 8.312 3.339 1.00 87.31 83 PHE A O 1
ATOM 713 N N . LYS A 1 84 ? 8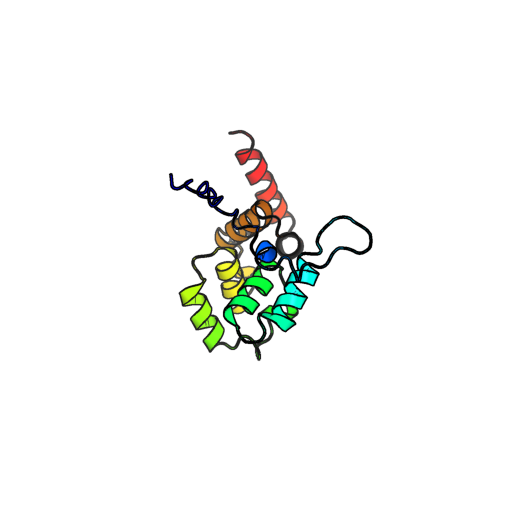.786 7.054 5.069 1.00 85.88 84 LYS A N 1
ATOM 714 C CA . LYS A 1 84 ? 7.833 7.624 6.023 1.00 85.88 84 LYS A CA 1
ATOM 715 C C . LYS A 1 84 ? 7.948 9.136 6.096 1.00 85.88 84 LYS A C 1
ATOM 717 O O . LYS A 1 84 ? 6.960 9.813 5.885 1.00 85.88 84 LYS A O 1
ATOM 722 N N . LYS A 1 85 ? 9.155 9.684 6.234 1.00 85.31 85 LYS A N 1
ATOM 723 C CA . LYS A 1 85 ? 9.350 11.146 6.249 1.00 85.31 85 LYS A CA 1
ATOM 724 C C . LYS A 1 85 ? 8.947 11.861 4.952 1.00 85.31 85 LYS A C 1
ATOM 726 O O . LYS A 1 85 ? 8.708 13.061 4.993 1.00 85.31 85 LYS A O 1
ATOM 731 N N . ARG A 1 86 ? 8.951 11.174 3.805 1.00 84.00 86 ARG A N 1
ATOM 732 C CA . ARG A 1 86 ? 8.727 11.785 2.479 1.00 84.00 86 ARG A CA 1
ATOM 733 C C . ARG A 1 86 ? 7.352 11.502 1.880 1.00 84.00 86 ARG A C 1
ATOM 735 O O . ARG A 1 86 ? 6.912 12.248 1.015 1.00 84.00 86 ARG A O 1
ATOM 742 N N . LEU A 1 87 ? 6.732 10.392 2.266 1.00 84.75 87 LEU A N 1
ATOM 743 C CA . LEU A 1 87 ? 5.559 9.811 1.616 1.00 84.75 87 LEU A CA 1
ATOM 744 C C . LEU A 1 87 ? 4.367 9.648 2.567 1.00 84.75 87 LEU A C 1
ATOM 746 O O . LEU A 1 87 ? 3.279 9.353 2.078 1.00 84.75 87 LEU A O 1
ATOM 750 N N . SER A 1 88 ? 4.529 9.859 3.882 1.00 79.00 88 SER A N 1
ATOM 751 C CA . SER A 1 88 ? 3.444 9.706 4.872 1.00 79.00 88 SER A CA 1
ATOM 752 C C . SER A 1 88 ? 2.247 10.627 4.652 1.00 79.00 88 SER A C 1
ATOM 754 O O . SER A 1 88 ? 1.181 10.380 5.197 1.00 79.00 88 SER A O 1
ATOM 756 N N . ASP A 1 89 ? 2.393 11.687 3.862 1.00 84.75 89 ASP A N 1
ATOM 757 C CA . ASP A 1 89 ? 1.274 12.585 3.560 1.00 84.75 89 ASP A CA 1
ATOM 758 C C . ASP A 1 89 ? 0.259 11.939 2.601 1.00 84.75 89 ASP A C 1
ATOM 760 O O . ASP A 1 89 ? -0.865 12.419 2.448 1.00 84.75 89 ASP A O 1
ATOM 764 N N . HIS A 1 90 ? 0.641 10.847 1.930 1.00 87.69 90 HIS A N 1
ATOM 765 C CA . HIS A 1 90 ? -0.229 10.124 1.016 1.00 87.69 90 HIS A CA 1
ATOM 766 C C . HIS A 1 90 ? -0.918 8.946 1.725 1.00 87.69 90 HIS A C 1
ATOM 768 O O . HIS A 1 90 ? -0.223 8.083 2.270 1.00 87.69 90 HIS A O 1
ATOM 774 N N . PRO A 1 91 ? -2.255 8.812 1.632 1.00 89.38 91 PRO A N 1
ATOM 775 C CA . PRO A 1 91 ? -3.015 7.829 2.412 1.00 89.38 91 PRO A CA 1
ATOM 776 C C . PRO A 1 91 ? -2.599 6.377 2.141 1.00 89.38 91 PRO A C 1
ATOM 778 O O . PRO A 1 91 ? -2.557 5.564 3.056 1.00 89.38 91 PRO A O 1
ATOM 781 N N . VAL A 1 92 ? -2.234 6.051 0.895 1.00 89.81 92 VAL A N 1
ATOM 782 C CA . VAL A 1 92 ? -1.779 4.699 0.525 1.00 89.81 92 VAL A CA 1
ATOM 783 C C . VAL A 1 92 ? -0.401 4.376 1.108 1.00 89.81 92 VAL A C 1
ATOM 785 O O . VAL A 1 92 ? -0.184 3.274 1.601 1.00 89.81 92 VAL A O 1
ATOM 788 N N . TYR A 1 93 ? 0.543 5.320 1.073 1.00 90.19 93 TYR A N 1
ATOM 789 C CA . TYR A 1 93 ? 1.905 5.055 1.546 1.00 90.19 93 TYR A CA 1
ATOM 790 C C . TYR A 1 93 ? 1.957 5.062 3.070 1.00 90.19 93 TYR A C 1
ATOM 792 O O . TYR A 1 93 ? 2.627 4.218 3.655 1.00 90.19 93 TYR A O 1
ATOM 800 N N . ASP A 1 94 ? 1.210 5.959 3.713 1.00 89.31 94 ASP A N 1
ATOM 801 C CA . ASP A 1 94 ? 1.024 5.961 5.162 1.00 89.31 94 ASP A CA 1
ATOM 802 C C . ASP A 1 94 ? 0.404 4.649 5.659 1.00 89.31 94 ASP A C 1
ATOM 804 O O . ASP A 1 94 ? 0.887 4.082 6.639 1.00 89.31 94 ASP A O 1
ATOM 808 N N . PHE A 1 95 ? -0.595 4.115 4.945 1.00 92.31 95 PHE A N 1
ATOM 809 C CA . PHE A 1 95 ? -1.161 2.794 5.221 1.00 92.31 95 PHE A CA 1
ATOM 810 C C . PHE A 1 95 ? -0.095 1.692 5.157 1.00 92.31 95 PHE A C 1
ATOM 812 O O . PHE A 1 95 ? 0.132 1.011 6.155 1.00 92.31 95 PHE A O 1
ATOM 819 N N . TRP A 1 96 ? 0.614 1.547 4.035 1.00 91.25 96 TRP A N 1
ATOM 820 C CA . TRP A 1 96 ? 1.609 0.478 3.887 1.00 91.25 96 TRP A CA 1
ATOM 821 C C . TRP A 1 96 ? 2.783 0.612 4.852 1.00 91.25 96 TRP A C 1
ATOM 823 O O . TRP A 1 96 ? 3.223 -0.382 5.415 1.00 91.25 96 TRP A O 1
ATOM 833 N N . LEU A 1 97 ? 3.280 1.826 5.086 1.00 89.62 97 LEU A N 1
ATOM 834 C CA . LEU A 1 97 ? 4.378 2.054 6.026 1.00 89.62 97 LEU A CA 1
ATOM 835 C C . LEU A 1 97 ? 3.953 1.791 7.473 1.00 89.62 97 LEU A C 1
ATOM 837 O O . LEU A 1 97 ? 4.745 1.251 8.238 1.00 89.62 97 LEU A O 1
ATOM 841 N N . THR A 1 98 ? 2.710 2.120 7.839 1.00 90.00 98 THR A N 1
ATOM 842 C CA . THR A 1 98 ? 2.154 1.759 9.152 1.00 90.00 98 THR A CA 1
ATOM 843 C C . THR A 1 98 ? 2.008 0.241 9.277 1.00 90.00 98 THR A C 1
ATOM 845 O O . THR A 1 98 ? 2.369 -0.322 10.306 1.00 90.00 98 THR A O 1
ATOM 848 N N . LEU A 1 99 ? 1.541 -0.434 8.221 1.00 89.81 99 LEU A N 1
ATOM 849 C CA . LEU A 1 99 ? 1.410 -1.891 8.201 1.00 89.81 99 LEU A CA 1
ATOM 850 C C . LEU A 1 99 ? 2.775 -2.590 8.280 1.00 89.81 99 LEU A C 1
ATOM 852 O O . LEU A 1 99 ? 2.907 -3.566 8.997 1.00 89.81 99 LEU A O 1
ATOM 856 N N . LEU A 1 100 ? 3.805 -2.072 7.610 1.00 87.75 100 LEU A N 1
ATOM 857 C CA . LEU A 1 100 ? 5.164 -2.628 7.648 1.00 87.75 100 LEU A CA 1
ATOM 858 C C . LEU A 1 100 ? 5.881 -2.443 8.993 1.00 87.75 100 LEU A C 1
ATOM 860 O O . LEU A 1 100 ? 6.887 -3.105 9.248 1.00 87.75 100 LEU A O 1
ATOM 864 N N . GLU A 1 101 ? 5.425 -1.508 9.825 1.00 86.50 101 GLU A N 1
ATOM 865 C CA . GLU A 1 101 ? 5.957 -1.273 11.171 1.00 86.50 101 GLU A CA 1
ATOM 866 C C . GLU A 1 101 ? 5.159 -2.008 12.258 1.00 86.50 101 GLU A C 1
ATOM 868 O O . GLU A 1 101 ? 5.568 -2.018 13.420 1.00 86.50 101 GLU A O 1
ATOM 873 N N . SER A 1 102 ? 3.989 -2.555 11.933 1.00 87.75 102 SER A N 1
ATOM 874 C CA . SER A 1 102 ? 3.024 -3.064 12.912 1.00 87.75 102 SER A CA 1
ATOM 875 C C . SER A 1 102 ? 2.199 -4.218 12.331 1.00 87.75 102 SER A C 1
ATOM 877 O O . SER A 1 102 ? 2.625 -4.889 11.403 1.00 87.75 102 SER A O 1
ATOM 879 N N . ASN A 1 103 ? 1.029 -4.492 12.906 1.00 86.00 103 ASN A N 1
ATOM 880 C CA . ASN A 1 103 ? 0.099 -5.505 12.419 1.00 86.00 103 ASN A CA 1
ATOM 881 C C . ASN A 1 103 ? -1.210 -4.853 11.973 1.00 86.00 103 ASN A C 1
ATOM 883 O O . ASN A 1 103 ? -1.507 -3.707 12.315 1.00 86.00 103 ASN A O 1
ATOM 887 N N . TRP A 1 104 ? -2.038 -5.633 11.280 1.00 85.94 104 TRP A N 1
ATOM 888 C CA . TRP A 1 104 ? -3.370 -5.219 10.837 1.00 85.94 104 TRP A CA 1
ATOM 889 C C . TRP A 1 104 ? -4.267 -4.672 11.954 1.00 85.94 104 TRP A C 1
ATOM 891 O O . TRP A 1 104 ? -5.096 -3.808 11.695 1.00 85.94 104 TRP A O 1
ATOM 901 N N . GLU A 1 105 ? -4.074 -5.121 13.195 1.00 84.88 105 GLU A N 1
ATOM 902 C CA . GLU A 1 105 ? -4.842 -4.674 14.363 1.00 84.88 105 GLU A CA 1
ATOM 903 C C . GLU A 1 105 ? -4.760 -3.160 14.600 1.00 84.88 105 GLU A C 1
ATOM 905 O O . GLU A 1 105 ? -5.727 -2.572 15.069 1.00 84.88 105 GLU A O 1
ATOM 910 N N . VAL A 1 106 ? -3.664 -2.500 14.202 1.00 87.94 106 VAL A N 1
ATOM 911 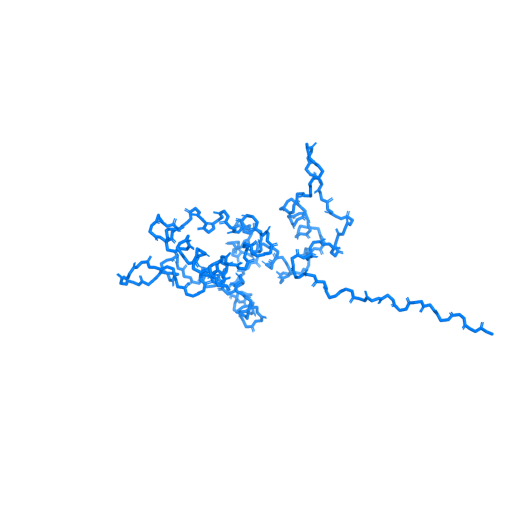C CA . VAL A 1 106 ? -3.497 -1.039 14.348 1.00 87.94 106 VAL A CA 1
ATOM 912 C C . VAL A 1 106 ? -4.510 -0.252 13.510 1.00 87.94 106 VAL A C 1
ATOM 914 O O . VAL A 1 106 ? -4.780 0.917 13.790 1.00 87.94 106 VAL A O 1
ATOM 917 N N . PHE A 1 107 ? -5.096 -0.876 12.486 1.00 88.00 107 PHE A N 1
ATOM 918 C CA . PHE A 1 107 ? -6.114 -0.261 11.639 1.00 88.00 107 PHE A CA 1
ATOM 919 C C . PHE A 1 107 ? -7.535 -0.366 12.184 1.00 88.00 107 PHE A C 1
ATOM 921 O O . PHE A 1 107 ? -8.451 0.171 11.560 1.00 88.00 107 PHE A O 1
ATOM 928 N N . PHE A 1 108 ? -7.725 -1.015 13.329 1.00 86.75 108 PHE A N 1
ATOM 929 C CA . PHE A 1 108 ? -9.030 -1.187 13.945 1.00 86.75 108 PHE A CA 1
ATOM 930 C C . PHE A 1 108 ? -9.041 -0.588 15.344 1.00 86.75 108 PHE A C 1
ATOM 932 O O . PHE A 1 108 ? -8.087 -0.732 16.107 1.00 86.75 108 PHE A O 1
ATOM 939 N N . ASP A 1 109 ? -10.146 0.060 15.695 1.00 81.81 109 ASP A N 1
ATOM 940 C CA . ASP A 1 109 ? -10.359 0.502 17.068 1.00 81.81 109 ASP A CA 1
ATOM 941 C C . ASP A 1 109 ? -10.492 -0.718 17.989 1.00 81.81 109 ASP A C 1
ATOM 943 O O . ASP A 1 109 ? -11.260 -1.647 17.717 1.00 81.81 109 ASP A O 1
ATOM 947 N N . THR A 1 110 ? -9.758 -0.716 19.102 1.00 74.19 110 THR A N 1
ATOM 948 C CA . THR A 1 110 ? -9.696 -1.838 20.053 1.00 74.19 110 THR A CA 1
ATOM 949 C C . THR A 1 110 ? -11.050 -2.178 20.676 1.00 74.19 110 THR A C 1
ATOM 951 O O . THR A 1 110 ? -11.307 -3.343 20.973 1.00 74.19 110 THR A O 1
ATOM 954 N N . GLU A 1 111 ? -11.927 -1.188 20.849 1.00 73.38 111 GLU A N 1
ATOM 955 C CA . GLU A 1 111 ? -13.231 -1.364 21.500 1.00 73.38 111 GLU A CA 1
ATOM 956 C C . GLU A 1 111 ? -14.340 -1.774 20.525 1.00 73.38 111 GLU A C 1
ATOM 958 O O . GLU A 1 111 ? -15.151 -2.647 20.828 1.00 73.38 111 GLU A O 1
ATOM 963 N N . THR A 1 112 ? -14.383 -1.163 19.340 1.00 71.00 112 THR A N 1
ATOM 964 C CA . THR A 1 112 ? -15.503 -1.309 18.395 1.00 71.00 112 THR A CA 1
ATOM 965 C C . THR A 1 112 ? -15.164 -2.191 17.194 1.00 71.00 112 THR A C 1
ATOM 967 O O . THR A 1 112 ? -16.069 -2.579 16.453 1.00 71.00 112 THR A O 1
ATOM 970 N N . ARG A 1 113 ? -13.879 -2.528 16.991 1.00 76.12 113 ARG A N 1
ATOM 971 C CA . ARG A 1 113 ? -13.346 -3.221 15.801 1.00 76.12 113 ARG A CA 1
ATOM 972 C C . ARG A 1 113 ? -13.728 -2.542 14.480 1.00 76.12 113 ARG A C 1
ATOM 974 O O . ARG A 1 113 ? -13.818 -3.192 13.438 1.00 76.12 113 ARG A O 1
ATOM 981 N N . VAL A 1 114 ? -13.966 -1.234 14.523 1.00 82.44 114 VAL A N 1
ATOM 982 C CA . VAL A 1 114 ? -14.287 -0.419 13.350 1.00 82.44 114 VAL A CA 1
ATOM 983 C C . VAL A 1 114 ? -12.983 0.030 12.676 1.00 82.44 114 VAL A C 1
ATOM 985 O O . VAL A 1 114 ? -12.006 0.300 13.377 1.00 82.44 114 VAL A O 1
ATOM 988 N N . PRO A 1 115 ? -12.933 0.100 11.331 1.00 85.75 115 PRO A N 1
ATOM 989 C CA . PRO A 1 115 ? -11.807 0.677 10.605 1.00 85.75 115 PRO A CA 1
ATOM 990 C C . PRO A 1 115 ? -11.492 2.106 11.047 1.00 85.75 115 PRO A C 1
ATOM 992 O O . PRO A 1 115 ? -12.361 2.980 11.018 1.00 85.75 115 PRO A O 1
ATOM 995 N N . ASN A 1 116 ? -10.231 2.364 11.376 1.00 88.44 116 ASN A N 1
ATOM 996 C CA . ASN A 1 116 ? -9.771 3.700 11.715 1.00 88.44 116 ASN A CA 1
ATOM 997 C C . ASN A 1 116 ? -9.655 4.600 10.469 1.00 88.44 116 ASN A C 1
ATOM 999 O O . ASN A 1 116 ? -9.762 4.168 9.315 1.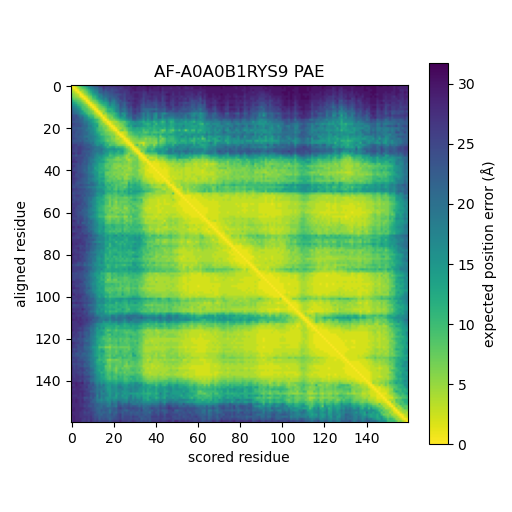00 88.44 116 ASN A O 1
ATOM 1003 N N . GLN A 1 117 ? -9.379 5.884 10.701 1.00 87.12 117 GLN A N 1
ATOM 1004 C CA . GLN A 1 117 ? -9.293 6.877 9.632 1.00 87.12 117 GLN A CA 1
ATOM 1005 C C . GLN A 1 117 ? -8.237 6.541 8.564 1.00 87.12 117 GLN A C 1
ATOM 1007 O O . GLN A 1 117 ? -8.496 6.777 7.385 1.00 87.12 117 GLN A O 1
ATOM 1012 N N . LYS A 1 118 ? -7.081 5.969 8.936 1.00 89.62 118 LYS A N 1
ATOM 1013 C CA . LYS A 1 118 ? -6.012 5.618 7.979 1.00 89.62 118 LYS A CA 1
ATOM 1014 C C . LYS A 1 118 ? -6.492 4.565 6.981 1.00 89.62 118 LYS A C 1
ATOM 1016 O O . LYS A 1 118 ? -6.329 4.738 5.772 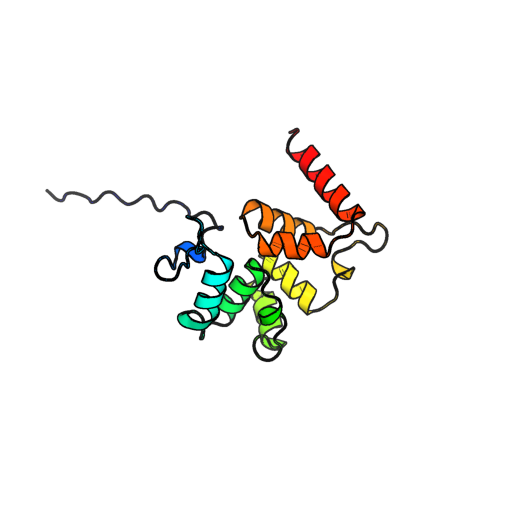1.00 89.62 118 LYS A O 1
ATOM 1021 N N . LEU A 1 119 ? -7.132 3.507 7.482 1.00 89.81 119 LEU A N 1
ATOM 1022 C CA . LEU A 1 119 ? -7.683 2.440 6.649 1.00 89.81 119 LEU A CA 1
ATOM 1023 C C . LEU A 1 119 ? -8.794 2.966 5.735 1.00 89.81 119 LEU A C 1
ATOM 1025 O O . LEU A 1 119 ? -8.776 2.704 4.533 1.00 89.81 119 LEU A O 1
ATOM 1029 N N . LEU A 1 120 ? -9.712 3.772 6.277 1.00 88.75 120 LEU A N 1
ATOM 1030 C CA . LEU A 1 120 ? -10.797 4.371 5.496 1.00 88.75 120 LEU A CA 1
ATOM 1031 C C . LEU A 1 120 ? -10.273 5.295 4.390 1.00 88.75 120 LEU A C 1
ATOM 1033 O O . LEU A 1 120 ? -10.744 5.216 3.257 1.00 88.75 120 LEU A O 1
ATOM 1037 N N . GLN A 1 121 ? -9.284 6.142 4.682 1.00 89.81 121 GLN A N 1
ATOM 1038 C CA . GLN A 1 121 ? -8.693 7.050 3.695 1.00 89.81 121 GLN A CA 1
ATOM 1039 C C . GLN A 1 121 ? -7.953 6.297 2.586 1.00 89.81 121 GLN A C 1
ATOM 1041 O O . GLN A 1 121 ? -8.109 6.642 1.413 1.00 89.81 121 GLN A O 1
ATOM 1046 N N . CYS A 1 122 ? -7.183 5.261 2.933 1.00 91.31 122 CYS A N 1
ATOM 1047 C CA . CYS A 1 122 ? -6.516 4.403 1.954 1.00 91.31 122 CYS A CA 1
ATOM 1048 C C . CYS A 1 122 ? -7.539 3.702 1.049 1.00 91.31 122 CYS A C 1
ATOM 1050 O O . CYS A 1 122 ? -7.443 3.775 -0.177 1.00 91.31 122 CYS A O 1
ATOM 1052 N N . PHE A 1 123 ? -8.576 3.111 1.644 1.00 88.56 123 PHE A N 1
ATOM 1053 C CA . PHE A 1 123 ? -9.615 2.394 0.914 1.00 88.56 123 PHE A CA 1
ATOM 1054 C C . PHE A 1 123 ? -10.434 3.311 -0.010 1.00 88.56 123 PHE A C 1
ATOM 1056 O O . PHE A 1 123 ? -10.650 2.998 -1.182 1.00 88.56 123 PHE A O 1
ATOM 1063 N N . GLN A 1 124 ? -10.843 4.487 0.476 1.00 86.00 124 GLN A N 1
ATOM 1064 C CA . GLN A 1 124 ? -11.543 5.488 -0.335 1.00 86.00 124 GLN A CA 1
ATOM 1065 C C . GLN A 1 124 ? -10.676 5.997 -1.487 1.00 86.00 124 GLN A C 1
ATOM 1067 O O . GLN A 1 124 ? -11.179 6.175 -2.598 1.00 86.00 124 GLN A O 1
ATOM 1072 N N . PHE A 1 125 ? -9.383 6.217 -1.240 1.00 87.75 125 PHE A N 1
ATOM 1073 C CA . PHE A 1 125 ? -8.441 6.602 -2.282 1.00 87.75 125 PHE A CA 1
ATOM 1074 C C . PHE A 1 125 ? -8.335 5.512 -3.355 1.00 87.75 125 PHE A C 1
ATOM 1076 O O . PHE A 1 125 ? -8.460 5.816 -4.542 1.00 87.75 125 PHE A O 1
ATOM 1083 N N . ALA A 1 126 ? -8.173 4.250 -2.948 1.00 86.88 126 ALA A N 1
ATOM 1084 C CA . ALA A 1 126 ? -8.069 3.115 -3.860 1.00 86.88 126 ALA A CA 1
ATOM 1085 C C . ALA A 1 126 ? -9.305 2.996 -4.766 1.00 86.88 126 ALA A C 1
ATOM 1087 O O . ALA A 1 126 ? -9.166 2.922 -5.987 1.00 86.88 126 ALA A O 1
ATOM 1088 N N . ILE A 1 127 ? -10.511 3.098 -4.194 1.00 83.62 127 ILE A N 1
ATOM 1089 C CA . ILE A 1 127 ? -11.770 3.092 -4.956 1.00 83.62 127 ILE A CA 1
ATOM 1090 C C . ILE A 1 127 ? -11.845 4.285 -5.910 1.00 83.62 127 ILE A C 1
ATOM 1092 O O . ILE A 1 127 ? -12.148 4.117 -7.088 1.00 83.62 127 ILE A O 1
ATOM 1096 N N . ARG A 1 128 ? -11.583 5.499 -5.410 1.00 80.81 128 ARG A N 1
ATOM 1097 C CA . ARG A 1 128 ? -11.719 6.734 -6.195 1.00 80.81 128 ARG A CA 1
ATOM 1098 C C . ARG A 1 128 ? -10.787 6.759 -7.404 1.00 80.81 128 ARG A C 1
ATOM 1100 O O . ARG A 1 128 ? -11.132 7.354 -8.422 1.00 80.81 128 ARG A O 1
ATOM 1107 N N . HIS A 1 129 ? -9.607 6.163 -7.270 1.00 79.00 129 HIS A N 1
ATOM 1108 C CA . HIS A 1 129 ? -8.581 6.164 -8.305 1.00 79.00 129 HIS A CA 1
ATOM 1109 C C . HIS A 1 129 ? -8.520 4.870 -9.126 1.00 79.00 129 HIS A C 1
ATOM 1111 O O . HIS A 1 129 ? -7.754 4.827 -10.083 1.00 79.00 129 HIS A O 1
ATOM 1117 N N . GLY A 1 130 ? -9.350 3.868 -8.815 1.00 78.94 130 GLY A N 1
ATOM 1118 C CA . GLY A 1 130 ? -9.441 2.628 -9.591 1.00 78.94 130 GLY A CA 1
ATOM 1119 C C . GLY A 1 130 ? -8.302 1.637 -9.336 1.00 78.94 130 GLY A C 1
ATOM 1120 O O . GLY A 1 130 ? -7.981 0.845 -10.213 1.00 78.94 130 GLY A O 1
ATOM 1121 N N . TYR A 1 131 ? -7.684 1.660 -8.153 1.00 84.12 131 TYR A N 1
ATOM 1122 C CA . TYR A 1 131 ? -6.641 0.700 -7.775 1.00 84.12 131 TYR A CA 1
ATOM 1123 C C . TYR A 1 131 ? -7.259 -0.616 -7.293 1.00 84.12 131 TYR A C 1
ATOM 1125 O O . TYR A 1 131 ? -7.331 -0.879 -6.092 1.00 84.12 131 TYR A O 1
ATOM 1133 N N . PHE A 1 132 ? -7.728 -1.434 -8.238 1.00 82.12 132 PHE A N 1
ATOM 1134 C CA . PHE A 1 132 ? -8.469 -2.670 -7.961 1.00 82.12 132 PHE A CA 1
ATOM 1135 C C . PHE A 1 132 ? -7.726 -3.625 -7.027 1.00 82.12 132 PHE A C 1
ATOM 1137 O O . PHE A 1 132 ? -8.308 -4.083 -6.051 1.00 82.12 132 PHE A O 1
ATOM 1144 N N . GLN A 1 133 ? -6.432 -3.849 -7.249 1.00 84.81 133 GLN A N 1
ATOM 1145 C CA . GLN A 1 133 ? -5.634 -4.781 -6.446 1.00 84.81 133 GLN A CA 1
ATOM 1146 C C . GLN A 1 133 ? -5.513 -4.324 -4.989 1.00 84.81 133 GLN A C 1
ATOM 1148 O O . GLN A 1 133 ? -5.555 -5.137 -4.071 1.00 84.81 133 GLN A O 1
ATOM 1153 N N . LEU A 1 134 ? -5.411 -3.011 -4.755 1.00 86.62 134 LEU A N 1
ATOM 1154 C CA . LEU A 1 134 ? -5.394 -2.452 -3.404 1.00 86.62 134 LEU A CA 1
ATOM 1155 C C . LEU A 1 134 ? -6.768 -2.536 -2.733 1.00 86.62 134 LEU A C 1
ATOM 1157 O O . LEU A 1 134 ? -6.847 -2.786 -1.531 1.00 86.62 134 LEU A O 1
ATOM 1161 N N . VAL A 1 135 ? -7.847 -2.364 -3.501 1.00 86.25 135 VAL A N 1
ATOM 1162 C CA . VAL A 1 135 ? -9.213 -2.572 -3.007 1.00 86.25 135 VAL A CA 1
ATOM 1163 C C . VAL A 1 135 ? -9.421 -4.031 -2.611 1.00 86.25 135 VAL A C 1
ATOM 1165 O O . VAL A 1 135 ? -9.868 -4.263 -1.494 1.00 86.25 135 VAL A O 1
ATOM 1168 N N . GLU A 1 136 ? -9.070 -4.990 -3.469 1.00 86.50 136 GLU A N 1
ATOM 1169 C CA . GLU A 1 136 ? -9.183 -6.429 -3.189 1.00 86.50 136 GLU A CA 1
ATOM 1170 C C . GLU A 1 136 ? -8.348 -6.828 -1.970 1.00 86.50 136 GLU A C 1
ATOM 1172 O O . GLU A 1 136 ? -8.871 -7.440 -1.040 1.00 86.50 136 GLU A O 1
ATOM 1177 N N . TYR A 1 137 ? -7.089 -6.380 -1.910 1.00 88.81 137 TYR A N 1
ATOM 1178 C CA . TYR A 1 137 ? -6.208 -6.640 -0.773 1.00 88.81 137 TYR A CA 1
ATOM 1179 C C . TYR A 1 137 ? -6.816 -6.174 0.555 1.00 88.81 137 TYR A C 1
ATOM 1181 O O . TYR A 1 137 ? -6.818 -6.916 1.538 1.00 88.81 137 TYR A O 1
ATOM 1189 N N . ILE A 1 138 ? -7.351 -4.950 0.597 1.00 87.88 138 ILE A N 1
ATOM 1190 C CA . ILE A 1 138 ? -7.996 -4.431 1.805 1.00 87.88 138 ILE A CA 1
ATOM 1191 C C . ILE A 1 138 ? -9.301 -5.184 2.078 1.00 87.88 138 ILE A C 1
ATOM 1193 O O . ILE A 1 138 ? -9.560 -5.551 3.224 1.00 87.88 138 ILE A O 1
ATOM 1197 N N . TRP A 1 139 ? -10.110 -5.431 1.047 1.00 85.94 139 TRP A N 1
ATOM 1198 C CA . TRP A 1 139 ? -11.424 -6.060 1.162 1.00 85.94 139 TRP A CA 1
ATOM 1199 C C . TRP A 1 139 ? -11.358 -7.473 1.745 1.00 85.94 139 TRP A C 1
ATOM 1201 O O . TRP A 1 139 ? -12.207 -7.832 2.563 1.00 85.94 139 TRP A O 1
ATOM 1211 N N . ASP A 1 140 ? -10.340 -8.250 1.382 1.00 86.81 140 ASP A N 1
ATOM 1212 C CA . ASP A 1 140 ? -10.125 -9.611 1.885 1.00 86.81 140 ASP A CA 1
ATOM 1213 C C . ASP A 1 140 ? -9.612 -9.650 3.329 1.00 86.81 140 ASP A C 1
ATOM 1215 O O . ASP A 1 140 ? -9.754 -10.661 4.020 1.00 86.81 140 ASP A O 1
ATOM 1219 N N . LYS A 1 141 ? -9.024 -8.549 3.808 1.00 83.06 141 LYS A N 1
ATOM 1220 C CA . LYS A 1 141 ? -8.457 -8.436 5.160 1.00 83.06 141 LYS A CA 1
ATOM 1221 C C . LYS A 1 141 ? -9.410 -7.799 6.168 1.00 83.06 141 LYS A C 1
ATOM 1223 O O . LYS A 1 141 ? -9.213 -7.965 7.372 1.00 83.06 141 LYS A O 1
ATOM 1228 N N . ILE A 1 142 ? -10.446 -7.101 5.708 1.00 83.81 142 ILE A N 1
ATOM 1229 C CA . ILE A 1 142 ? -11.498 -6.567 6.577 1.00 83.81 142 ILE A CA 1
ATOM 1230 C C . ILE A 1 142 ? -12.591 -7.618 6.824 1.00 83.81 142 ILE A C 1
ATOM 1232 O O . ILE A 1 142 ? -13.081 -8.265 5.901 1.00 83.81 142 ILE A O 1
ATOM 1236 N N . GLY A 1 143 ? -12.993 -7.777 8.087 1.00 75.56 143 GLY A N 1
ATOM 1237 C CA . GLY A 1 143 ? -14.115 -8.644 8.460 1.00 75.56 143 GLY A CA 1
ATOM 1238 C C . GLY A 1 143 ? -15.476 -8.062 8.059 1.00 75.56 143 GLY A C 1
ATOM 1239 O O . GLY A 1 143 ? -15.596 -6.871 7.762 1.00 75.56 143 GLY A O 1
ATOM 1240 N N . ASP A 1 144 ? -16.527 -8.882 8.110 1.00 74.81 144 ASP A N 1
ATOM 1241 C CA . ASP A 1 144 ? -17.868 -8.505 7.633 1.00 74.81 144 ASP A CA 1
ATOM 1242 C C . ASP A 1 144 ? -18.446 -7.266 8.339 1.00 74.81 144 ASP A C 1
ATOM 1244 O O . ASP A 1 144 ? -19.019 -6.395 7.687 1.00 74.81 144 ASP A O 1
ATOM 1248 N N . ASN A 1 145 ? -18.177 -7.090 9.638 1.00 71.50 145 ASN A N 1
ATOM 1249 C CA . ASN A 1 145 ? -18.577 -5.888 10.384 1.00 71.50 145 ASN A CA 1
ATOM 1250 C C . ASN A 1 145 ? -17.973 -4.595 9.801 1.00 71.50 145 ASN A C 1
ATOM 1252 O O . ASN A 1 145 ? -18.635 -3.559 9.734 1.00 71.50 145 ASN A O 1
ATOM 1256 N N . ALA A 1 146 ? -16.714 -4.648 9.358 1.00 72.69 146 ALA A N 1
ATOM 1257 C CA . ALA A 1 146 ? -16.031 -3.513 8.746 1.00 72.69 146 ALA A CA 1
ATOM 1258 C C . ALA A 1 146 ? -16.550 -3.244 7.324 1.00 72.69 146 ALA A C 1
ATOM 1260 O O . ALA A 1 146 ? -16.712 -2.084 6.938 1.00 72.69 146 ALA A O 1
ATOM 1261 N N . ARG A 1 147 ? -16.884 -4.300 6.569 1.00 77.69 147 ARG A N 1
ATOM 1262 C CA . ARG A 1 147 ? -17.522 -4.184 5.247 1.00 77.69 147 ARG A CA 1
ATOM 1263 C C . ARG A 1 147 ? -18.889 -3.513 5.343 1.00 77.69 147 ARG A C 1
ATOM 1265 O O . ARG A 1 147 ? -19.168 -2.591 4.577 1.00 77.69 147 ARG A O 1
ATOM 1272 N N . GLU A 1 148 ? -19.712 -3.913 6.313 1.00 75.25 148 GLU A N 1
ATOM 1273 C CA . GLU A 1 148 ? -21.008 -3.276 6.566 1.00 75.25 148 GLU A CA 1
ATOM 1274 C C . GLU A 1 148 ? -20.869 -1.802 6.942 1.00 75.25 148 GLU A C 1
ATOM 1276 O O . GLU A 1 148 ? -21.633 -0.967 6.456 1.00 75.25 148 GLU A O 1
ATOM 1281 N N . TYR A 1 149 ? -19.898 -1.466 7.794 1.00 73.12 149 TYR A N 1
ATOM 1282 C CA . TYR A 1 149 ? -19.646 -0.085 8.195 1.00 73.12 149 TYR A CA 1
ATOM 1283 C C . TYR A 1 149 ? -19.283 0.796 6.991 1.00 73.12 149 TYR A C 1
ATOM 1285 O O . TYR A 1 149 ? -19.883 1.853 6.783 1.00 73.12 149 TYR A O 1
ATOM 1293 N N . ILE A 1 150 ? -18.365 0.322 6.145 1.00 72.69 150 ILE A N 1
ATOM 1294 C CA . ILE A 1 150 ? -17.953 1.021 4.921 1.00 72.69 150 ILE A CA 1
ATOM 1295 C C . ILE A 1 150 ? -19.124 1.138 3.930 1.00 72.69 150 ILE A C 1
ATOM 1297 O O . ILE A 1 150 ? -19.325 2.198 3.329 1.00 72.69 150 ILE A O 1
ATOM 1301 N N . GLY A 1 151 ? -19.927 0.079 3.783 1.00 67.00 151 GLY A N 1
ATOM 1302 C CA . GLY A 1 151 ? -21.127 0.079 2.944 1.00 67.00 151 GLY A CA 1
ATOM 1303 C C . GLY A 1 151 ? -22.164 1.107 3.405 1.00 67.00 151 GLY A C 1
ATOM 1304 O O . GLY A 1 151 ? -22.660 1.894 2.596 1.00 67.00 151 GLY A O 1
ATOM 1305 N N . LYS A 1 152 ? -22.428 1.175 4.716 1.00 60.91 152 LYS A N 1
ATOM 1306 C CA . LYS A 1 152 ? -23.320 2.182 5.315 1.00 60.91 152 LYS A CA 1
ATOM 1307 C C . LYS A 1 152 ? -22.791 3.598 5.090 1.00 60.91 152 LYS A C 1
ATOM 1309 O O . LYS A 1 152 ? -23.564 4.482 4.733 1.00 60.91 152 LYS A O 1
ATOM 1314 N N . GLN A 1 153 ? -21.486 3.821 5.226 1.00 58.00 153 GLN A N 1
ATOM 1315 C CA . GLN A 1 153 ? -20.883 5.139 5.022 1.00 58.00 153 GLN A CA 1
ATOM 1316 C C . GLN A 1 153 ? -21.033 5.642 3.573 1.00 58.00 153 GLN A C 1
ATOM 1318 O O . GLN A 1 153 ? -21.321 6.823 3.367 1.00 58.00 153 GLN A O 1
ATOM 1323 N N . LYS A 1 154 ? -20.921 4.763 2.565 1.00 53.66 154 LYS A N 1
ATOM 1324 C CA . LYS A 1 154 ? -21.192 5.129 1.161 1.00 53.66 154 LYS A CA 1
ATOM 1325 C C . LYS A 1 154 ? -22.651 5.531 0.928 1.00 53.66 154 LYS A C 1
ATOM 1327 O O . LYS A 1 154 ? -22.878 6.575 0.324 1.00 53.66 154 LYS A O 1
ATOM 1332 N N . LEU A 1 155 ? -23.616 4.786 1.478 1.00 43.62 155 LEU A N 1
ATOM 1333 C CA . LEU A 1 155 ? -25.047 5.114 1.358 1.00 43.62 155 LEU A CA 1
ATOM 1334 C C . LEU A 1 155 ? -25.379 6.506 1.919 1.00 43.62 155 LEU A C 1
ATOM 1336 O O . LEU A 1 155 ? -26.163 7.241 1.328 1.00 43.62 155 LEU A O 1
ATOM 1340 N N . TYR A 1 156 ? -24.740 6.912 3.018 1.00 43.44 156 TYR A N 1
ATOM 1341 C CA . TYR A 1 156 ? -24.907 8.262 3.572 1.00 43.44 156 TYR A CA 1
ATOM 1342 C C . TYR A 1 156 ? -24.243 9.368 2.740 1.00 43.44 156 TYR A C 1
ATOM 1344 O O . TYR A 1 156 ? -24.637 10.528 2.855 1.00 43.44 156 TYR A O 1
ATOM 1352 N N . THR A 1 157 ? -23.240 9.033 1.926 1.00 49.41 157 THR A N 1
ATOM 1353 C CA . THR A 1 157 ? -22.500 10.011 1.114 1.00 49.41 157 THR A CA 1
ATOM 1354 C C . THR A 1 157 ? -23.160 10.237 -0.252 1.00 49.41 157 THR A C 1
ATOM 1356 O O . THR A 1 157 ? -22.997 11.307 -0.820 1.00 49.41 157 THR A O 1
ATOM 1359 N N . GLU A 1 158 ? -23.937 9.272 -0.756 1.00 44.78 158 GLU A N 1
ATOM 1360 C CA . GLU A 1 158 ? -24.724 9.397 -2.000 1.00 44.78 158 GLU A CA 1
ATOM 1361 C C . GLU A 1 158 ? -26.123 10.013 -1.785 1.00 44.78 158 GLU A C 1
ATOM 1363 O O . GLU A 1 158 ? -26.786 10.392 -2.746 1.00 44.78 158 GLU A O 1
ATOM 1368 N N . LEU A 1 159 ? -26.571 10.144 -0.530 1.00 42.66 159 LEU A N 1
ATOM 1369 C CA . LEU A 1 159 ? -27.851 10.762 -0.146 1.00 42.66 159 LEU A CA 1
ATOM 1370 C C . LEU A 1 159 ? -27.738 12.258 0.227 1.00 42.66 159 LEU A C 1
ATOM 1372 O O . LEU A 1 159 ? -28.676 12.824 0.794 1.00 42.66 159 LEU A O 1
ATOM 1376 N N . LYS A 1 160 ? -26.610 12.907 -0.078 1.00 36.72 160 LYS A N 1
ATOM 1377 C CA . LYS A 1 160 ? -26.386 14.354 0.072 1.00 36.72 160 LYS A CA 1
ATOM 1378 C C . LYS A 1 160 ? -25.870 14.951 -1.226 1.00 36.72 160 LYS A C 1
ATOM 1380 O O . LYS A 1 160 ? -26.221 16.123 -1.476 1.00 36.72 160 LYS A O 1
#

Foldseek 3Di:
DDDDDPDPPPDPDDPLCPLVVPPVQFDADPPDNDTPLLVSLVVCLVPVCVVPLLSNCVSCLLLVVVVSLQPCVSCPPVNLVVCCVVPCVQLSSVVSSVCNVHPPCVQADPPQREGDPSLLRNLVVSVVSVSVNSNVVSVVVRDPVNVVVSVVVVVVVVVD

=== Feature glossary ===
Key to the feature types in this record:

pLDDT. pLDDT is the predicted lDDT-Cα score: AlphaFold's confidence that the local environment of each residue (all inter-atomic distances within 15 Å) is correctly placed. It is a per-residue number between 0 and 100, with higher meaning more reliable.

Radius of gyration, Cα contacts, bounding box. The geometric summary reports three shape descriptors. Rg (radius of gyration) measures how spread out the Cα atoms are about their centre of mass; compact globular proteins have small Rg, elongated or unfolded ones large. Cα contacts (<8 Å, |i−j|>4) count long-range residue pairs in spatial proximity — high for tightly packed folds, near zero for rods or random coil. The bounding-box extents give the protein's footprint along x, y, z in Å.

Backbone torsions (φ/ψ). Backbone dihedral angles. Every residue except chain termini has a φ (preceding-C → N → Cα → C) and a ψ (N → Cα → C → next-N). They are reported in degrees following the IUPAC sign convention. Secondary structure is essentially a statement about which (φ, ψ) basin each residue occupies.

Contact-map, Ramachandran, and PAE plots. Plot images: a contact map (which residues are close in 3D, as an N×N binary image), a Ramachandran scatter (backbone torsion angles, revealing secondary-structure composition at a glance), and — for AlphaFold structures — a PAE heatmap (pairwise prediction confidence).

Predicted aligned error. Predicted Aligned Error (PAE) is an AlphaFold confidence matrix: entry (i, j) is the expected error in the position of residue j, in ångströms, when the prediction is superimposed on the true structure at residue i. Low PAE within a block of residues means that block is internally rigid and well-predicted; high PAE between two blocks means their relative placement is uncertain even if each block individually is confident.

Secondary structure (3-state, P-SEA). Three-state secondary structure (P-SEA) collapses the eight DSSP classes into helix (a), strand (b), and coil (c). P-SEA assigns these from Cα geometry alone — distances and angles — without requiring backbone oxygens, so it works on any Cα trace.

Solvent-accessible surface area. Solvent-accessible surface area (SASA) is the area in Å² traced out by the centre of a 1.4 Å probe sphere (a water molecule) rolled over the protein's van der Waals surface (Shrake–Rupley / Lee–Richards construction). Buried residues have near-zero SASA; fully exposed residues can exceed 200 Å². The total SASA scales roughly with the number of surface residues.

Foldseek 3Di. The Foldseek 3Di string encodes local tertiary geometry as a 20-letter alphabet — one character per residue — derived from the relative positions of nearby Cα atoms. Unlike the amino-acid sequence, 3Di is a direct function of the 3D structure, so two proteins with the same fold have similar 3Di strings even at low sequence identity.

B-factor. For experimental (PDB) structures, the B-factor (temperature factor) quantifies the positional spread of each atom in the crystal — a combination of thermal vibration and static disorder — in units of Å². High B-factors mark flexible loop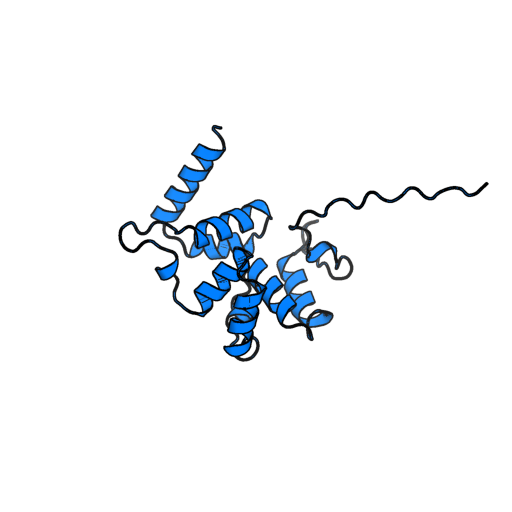s or poorly resolved regions; low B-factors mark the rigid, well-ordered core.

mmCIF coordinates. The mmCIF block holds the 3D Cartesian coordinates of each backbone atom (N, Cα, C, O) in ångströms. mmCIF is the PDB's canonical archive format — a tagged-loop text representation of the atomic model.

InterPro / GO / CATH / organism. Functional annotations link the protein to curated databases. InterPro entries identify conserved domains and families by matching the sequence against member-database signatures (Pfam, PROSITE, CDD, …). Gene Ontology (GO) terms describe molecular function, biological process, and cellular component in a controlled vocabulary. CATH places the structure in a hierarchical fold classification (Class/Architecture/Topology/Homologous-superfamily). The organism is the source species.

Rendered structure images. Structure images are PyMOL renders from six orthogonal camera directions. Cartoon representation draws helices as coils and strands as arrows; sticks shows the backbone as bonds; surface shows the solvent-excluded envelope. Rainbow coloring maps sequence position to hue (blue→red, N→C); chain coloring assigns a distinct color per polypeptide.

Sequence. This is the polypeptide sequence — one letter per residue, N-terminus first. Length ranges from a few dozen residues for small domains to over a thousand for large multi-domain proteins.

Secondary structure (8-state, DSSP). The SS8 string is DSSP's per-residue secondary-structure call. α-helix (H) means an i→i+4 H-bond ladder; β-strand (E) means the residue participates in a β-sheet; 3₁₀ (G) and π (I) are tighter and wider helices; T/S are turns/bends; '-' is loop.

Nearest PDB structures. Structural nearest neighbors (via Foldseek easy-search vs the PDB). Reported per hit: target PDB id, E-value, and alignment TM-score. A TM-score above ~0.5 is the conventional threshold for 'same fold'.